Protein AF-A0A254NME2-F1 (afdb_monomer_lite)

pLDDT: mean 88.82, std 15.28, range [39.16, 98.75]

Foldseek 3Di:
DPQPLVVCVVDDPVNAPQLFWAFPQFTRVCLVVCLVVVVLQVVLNGQDDPLAGTLCNLVSLSVNLVVCAPPALVPDDPSNNVSLVRLLSSLVVVVVVVDDQDAADPRLCVCRDPQQTHDSPCDSPPVVLVPDPCRRLPDSRSRSVSSVSSLSSSCSSHVPPNNPPPDDPPDDD

Secondary structure (DSSP, 8-state):
---HHHHTTT--GGGS-GGGSEETTEESTTHHHHHHTT-HHHHHHHHEETTEE-TTHHHHHHHHHHHTTT--GGGS-HHHHHHHHHHHHHHHHHHHTTPPPPP--SSGGGGGSGGGSPPTT--TT-HHHHTSTT-TT-SHHHHHHHHHHHHHHHHHH-HHHHS--TTSSSS--

Sequence (173 aa):
MPSLIQSLNHLKTEDIPWSRLTTPYGKGTEIPDLIRERRFGEIGQLVEHQGTLWQVTPWTLLFMLRESAGKRLDELPENERWVYKAVWEAIRDVEESGQEIPEYPADPLELLREELLWAEDSDEEDESEWLAEEMRGYDPASFAAYYVYSRMLLEEAFSDDYGTNAKRSERSE

Radius of gyration: 16.51 Å; chains: 1; bounding box: 37×55×36 Å

Structure (mmCIF, N/CA/C/O backbone):
data_AF-A0A254NME2-F1
#
_entry.id   AF-A0A254NME2-F1
#
loop_
_atom_site.group_PDB
_atom_site.id
_atom_site.type_symbol
_atom_site.label_atom_id
_atom_site.label_alt_id
_atom_site.label_comp_id
_atom_site.label_asym_id
_atom_site.label_entity_id
_atom_site.label_seq_id
_atom_site.pdbx_PDB_ins_code
_atom_site.Cartn_x
_atom_site.Cartn_y
_atom_site.Cartn_z
_atom_site.occupancy
_atom_site.B_iso_or_equiv
_atom_site.auth_seq_id
_atom_site.auth_comp_id
_atom_site.auth_asym_id
_atom_site.auth_atom_id
_atom_site.pdbx_PDB_model_num
ATOM 1 N N . MET A 1 1 ? -12.488 14.766 -5.672 1.00 52.34 1 MET A N 1
ATOM 2 C CA . MET A 1 1 ? -12.079 13.569 -6.436 1.00 52.34 1 MET A CA 1
ATOM 3 C C . MET A 1 1 ? -13.044 12.450 -6.077 1.00 52.34 1 MET A C 1
ATOM 5 O O . MET A 1 1 ? -13.493 12.453 -4.934 1.00 52.34 1 MET A O 1
ATOM 9 N N . PRO A 1 2 ? -13.453 11.582 -7.016 1.00 71.81 2 PRO A N 1
ATOM 10 C CA . PRO A 1 2 ? -14.193 10.371 -6.665 1.00 71.81 2 PRO A CA 1
ATOM 11 C C . PRO A 1 2 ? -13.353 9.500 -5.717 1.00 71.81 2 PRO A C 1
ATOM 13 O O . PRO A 1 2 ? -12.127 9.529 -5.792 1.00 71.81 2 PRO A O 1
ATOM 16 N N . SER A 1 3 ? -14.022 8.780 -4.816 1.00 87.31 3 SER A N 1
ATOM 17 C CA . SER A 1 3 ? -13.386 7.870 -3.857 1.00 87.31 3 SER A CA 1
ATOM 18 C C . SER A 1 3 ? -12.664 6.740 -4.600 1.00 87.31 3 SER A C 1
ATOM 20 O O . SER A 1 3 ? -13.257 6.077 -5.458 1.00 87.31 3 SER A O 1
ATOM 22 N N . LEU A 1 4 ? -11.385 6.544 -4.282 1.00 93.44 4 LEU A N 1
ATOM 23 C CA . LEU A 1 4 ? -10.521 5.514 -4.851 1.00 93.44 4 LEU A CA 1
ATOM 24 C C . LEU A 1 4 ? -10.926 4.125 -4.353 1.00 93.44 4 LEU A C 1
ATOM 26 O O . LEU A 1 4 ? -10.988 3.176 -5.133 1.00 93.44 4 LEU A O 1
ATOM 30 N N . ILE A 1 5 ? -11.277 3.999 -3.069 1.00 92.69 5 ILE A N 1
ATOM 31 C CA . ILE A 1 5 ? -11.753 2.724 -2.516 1.00 92.69 5 ILE A CA 1
ATOM 32 C C . ILE A 1 5 ? -13.041 2.305 -3.240 1.00 92.69 5 ILE A C 1
ATOM 34 O O . ILE A 1 5 ? -13.182 1.141 -3.624 1.00 92.69 5 ILE A O 1
ATOM 38 N N . GLN A 1 6 ? -13.954 3.253 -3.497 1.00 91.25 6 GLN A N 1
ATOM 39 C CA . GLN A 1 6 ? -15.197 2.996 -4.227 1.00 91.25 6 GLN A CA 1
ATOM 40 C C . GLN A 1 6 ? -14.976 2.684 -5.707 1.00 91.25 6 GLN A C 1
ATOM 42 O O . GLN A 1 6 ? -15.641 1.780 -6.214 1.00 91.25 6 GLN A O 1
ATOM 47 N N . SER A 1 7 ? -14.082 3.387 -6.411 1.00 94.44 7 SER A N 1
ATOM 48 C CA . SER A 1 7 ? -13.833 3.110 -7.836 1.00 94.44 7 SER A CA 1
ATOM 49 C C . SER A 1 7 ? -13.295 1.693 -8.050 1.00 94.44 7 SER A C 1
ATOM 51 O O . SER A 1 7 ? -13.662 1.021 -9.016 1.00 94.44 7 SER A O 1
ATOM 53 N N . LEU A 1 8 ? -12.510 1.195 -7.096 1.00 96.00 8 LEU A N 1
ATOM 54 C CA . LEU A 1 8 ? -11.909 -0.129 -7.159 1.00 96.00 8 LEU A CA 1
ATOM 55 C C . LEU A 1 8 ? -12.791 -1.238 -6.578 1.00 96.00 8 LEU A C 1
ATOM 57 O O . LEU A 1 8 ? -12.394 -2.396 -6.667 1.00 96.00 8 LEU A O 1
ATOM 61 N N . ASN A 1 9 ? -13.957 -0.952 -5.977 1.00 94.00 9 ASN A N 1
ATOM 62 C CA . ASN A 1 9 ? -14.762 -1.934 -5.209 1.00 94.00 9 ASN A CA 1
ATOM 63 C C . ASN A 1 9 ? -15.168 -3.202 -5.975 1.00 94.00 9 ASN A C 1
ATOM 65 O O . ASN A 1 9 ? -15.569 -4.186 -5.359 1.00 94.00 9 ASN A O 1
ATOM 69 N N . HIS A 1 10 ? -15.097 -3.174 -7.303 1.00 95.31 10 HIS A N 1
ATOM 70 C CA . HIS A 1 10 ? -15.347 -4.331 -8.151 1.00 95.31 10 HIS A CA 1
ATOM 71 C C . HIS A 1 10 ? -14.225 -5.383 -8.087 1.00 95.31 10 HIS A C 1
ATOM 73 O O . HIS A 1 10 ? -14.504 -6.549 -8.352 1.00 95.31 10 HIS A O 1
ATOM 79 N N . LEU A 1 11 ? -12.998 -4.985 -7.726 1.00 97.31 11 LEU A N 1
ATOM 80 C CA . LEU A 1 11 ? -11.860 -5.886 -7.553 1.00 97.31 11 LEU A CA 1
ATOM 81 C C . LEU A 1 11 ? -12.037 -6.766 -6.324 1.00 97.31 11 LEU A C 1
ATOM 83 O O . LEU A 1 11 ? -12.410 -6.290 -5.247 1.00 97.31 11 LEU A O 1
ATOM 87 N N . LYS A 1 12 ? -11.651 -8.020 -6.457 1.00 97.38 12 LYS A N 1
ATOM 88 C CA . LYS A 1 12 ? -11.497 -8.979 -5.375 1.00 97.38 12 LYS A CA 1
ATOM 89 C C . LYS A 1 12 ? -10.025 -9.286 -5.157 1.00 97.38 12 LYS A C 1
ATOM 91 O O . LYS A 1 12 ? -9.182 -8.977 -5.994 1.00 97.38 12 LYS A O 1
ATOM 96 N N . THR A 1 13 ? -9.714 -9.898 -4.022 1.00 97.00 13 THR A N 1
ATOM 97 C CA . THR A 1 13 ? -8.330 -10.232 -3.680 1.00 97.00 13 THR A CA 1
ATOM 98 C C . THR A 1 13 ? -7.721 -11.168 -4.722 1.00 97.00 13 THR A C 1
ATOM 100 O O . THR A 1 13 ? -6.569 -10.985 -5.083 1.00 97.00 13 THR A O 1
ATOM 103 N N . GLU A 1 14 ? -8.491 -12.103 -5.278 1.00 95.56 14 GLU A N 1
ATOM 104 C CA . GLU A 1 14 ? -8.052 -13.000 -6.354 1.00 95.56 14 GLU A CA 1
ATOM 105 C C . GLU A 1 14 ? -7.791 -12.319 -7.710 1.00 95.56 14 GLU A C 1
ATOM 107 O O . GLU A 1 14 ? -7.153 -12.926 -8.564 1.00 95.56 14 GLU A O 1
ATOM 112 N N . ASP A 1 15 ? -8.255 -11.081 -7.915 1.00 97.62 15 ASP A N 1
ATOM 113 C CA . ASP A 1 15 ? -8.030 -10.346 -9.168 1.00 97.62 15 ASP A CA 1
ATOM 114 C C . ASP A 1 15 ? -6.632 -9.702 -9.220 1.00 97.62 15 ASP A C 1
ATOM 116 O O . ASP A 1 15 ? -6.207 -9.224 -10.271 1.00 97.62 15 ASP A O 1
ATOM 120 N N . ILE A 1 16 ? -5.911 -9.672 -8.093 1.00 98.25 16 ILE A N 1
ATOM 121 C CA . ILE A 1 16 ? -4.547 -9.146 -8.027 1.00 98.25 16 ILE A CA 1
ATOM 122 C C . ILE A 1 16 ? -3.546 -10.284 -8.277 1.00 98.25 16 ILE A C 1
ATOM 124 O O . ILE A 1 16 ? -3.624 -11.324 -7.616 1.00 98.25 16 ILE A O 1
ATOM 128 N N . PRO A 1 17 ? -2.560 -10.097 -9.172 1.00 97.31 17 PRO A N 1
ATOM 129 C CA . PRO A 1 17 ? -1.548 -11.103 -9.481 1.00 97.31 17 PRO A CA 1
ATOM 130 C C . PRO A 1 17 ? -0.457 -11.159 -8.396 1.00 97.31 17 PRO A C 1
ATOM 132 O O . PRO A 1 17 ? 0.706 -10.867 -8.656 1.00 97.31 17 PRO A O 1
ATOM 135 N N . TRP A 1 18 ? -0.815 -11.517 -7.159 1.00 97.38 18 TRP A N 1
ATOM 136 C CA . TRP A 1 18 ? 0.069 -11.464 -5.983 1.00 97.38 18 TRP A CA 1
ATOM 137 C C . TRP A 1 18 ? 1.416 -12.168 -6.159 1.00 97.38 18 TRP A C 1
ATOM 139 O O . TRP A 1 18 ? 2.437 -11.641 -5.724 1.00 97.38 18 TRP A O 1
ATOM 149 N N . SER A 1 19 ? 1.437 -13.321 -6.831 1.00 94.69 19 SER A N 1
ATOM 150 C CA . SER A 1 19 ? 2.665 -14.076 -7.121 1.00 94.69 19 SER A CA 1
ATOM 151 C C . SER A 1 19 ? 3.622 -13.361 -8.075 1.00 94.69 19 SER A C 1
ATOM 153 O O . SER A 1 19 ? 4.771 -13.763 -8.214 1.00 94.69 19 SER A O 1
ATOM 155 N N . ARG A 1 20 ? 3.167 -12.289 -8.724 1.00 94.44 20 ARG A N 1
ATOM 156 C CA . ARG A 1 20 ? 3.926 -11.502 -9.701 1.00 94.44 20 ARG A CA 1
ATOM 157 C C . ARG A 1 20 ? 4.266 -10.099 -9.197 1.00 94.44 20 ARG A C 1
ATOM 159 O O . ARG A 1 20 ? 4.919 -9.347 -9.918 1.00 94.44 20 ARG A O 1
ATOM 166 N N . LEU A 1 21 ? 3.835 -9.759 -7.980 1.00 95.81 21 LEU A N 1
ATOM 167 C CA . LEU A 1 21 ? 4.140 -8.502 -7.301 1.00 95.81 21 LEU A CA 1
ATOM 168 C C . LEU A 1 21 ? 5.211 -8.731 -6.240 1.00 95.81 21 LEU A C 1
ATOM 170 O O . LEU A 1 21 ? 5.147 -9.698 -5.480 1.00 95.81 21 LEU A O 1
ATOM 174 N N . THR A 1 22 ? 6.190 -7.837 -6.177 1.00 95.00 22 THR A N 1
ATOM 175 C CA . THR A 1 22 ? 7.323 -7.961 -5.256 1.00 95.00 22 THR A CA 1
ATOM 176 C C . THR A 1 22 ? 7.014 -7.502 -3.835 1.00 95.00 22 THR A C 1
ATOM 178 O O . THR A 1 22 ? 6.249 -6.565 -3.597 1.00 95.00 22 THR A O 1
ATOM 181 N N . THR A 1 23 ? 7.696 -8.150 -2.896 1.00 95.38 23 THR A N 1
ATOM 182 C CA . THR A 1 23 ? 7.841 -7.783 -1.482 1.00 95.38 23 THR A CA 1
ATOM 183 C C . THR A 1 23 ? 9.343 -7.675 -1.162 1.00 95.38 23 THR A C 1
ATOM 185 O O . THR A 1 23 ? 10.163 -8.101 -1.983 1.00 95.38 23 THR A O 1
ATOM 188 N N . PRO A 1 24 ? 9.743 -7.180 0.025 1.00 92.31 24 PRO A N 1
ATOM 189 C CA . PRO A 1 24 ? 11.142 -7.196 0.462 1.00 92.31 24 PRO A CA 1
ATOM 190 C C . PRO A 1 24 ? 11.802 -8.577 0.459 1.00 92.31 24 PRO A C 1
ATOM 192 O O . PRO A 1 24 ? 13.029 -8.663 0.463 1.00 92.31 24 PRO A O 1
ATOM 195 N N . TYR A 1 25 ? 11.003 -9.646 0.504 1.00 91.06 25 TYR A N 1
ATOM 196 C CA . TYR A 1 25 ? 11.471 -11.015 0.707 1.00 91.06 25 TYR A CA 1
ATOM 197 C C . TYR A 1 25 ? 11.033 -11.975 -0.403 1.00 91.06 25 TYR A C 1
ATOM 199 O O . TYR A 1 25 ? 11.041 -13.179 -0.183 1.00 91.06 25 TYR A O 1
ATOM 207 N N . GLY A 1 26 ? 10.641 -11.464 -1.576 1.00 91.31 26 GLY A N 1
ATOM 208 C CA . GLY A 1 26 ? 10.210 -12.294 -2.702 1.00 91.31 26 GLY A CA 1
ATOM 209 C C . GLY A 1 26 ? 8.933 -11.767 -3.344 1.00 91.31 26 GLY A C 1
ATOM 210 O O . GLY A 1 26 ? 8.884 -10.617 -3.797 1.00 91.31 26 GLY A O 1
ATOM 211 N N . LYS A 1 27 ? 7.896 -12.608 -3.409 1.00 93.12 27 LYS A N 1
ATOM 212 C CA . LYS A 1 27 ? 6.598 -12.276 -4.024 1.00 93.12 27 LYS A CA 1
ATOM 213 C C . LYS A 1 27 ? 5.461 -12.194 -3.005 1.00 93.12 27 LYS A C 1
ATOM 215 O O . LYS A 1 27 ? 5.546 -12.709 -1.896 1.00 93.12 27 LYS A O 1
ATOM 220 N N . GLY A 1 28 ? 4.366 -11.542 -3.383 1.00 95.56 28 GLY A N 1
ATOM 221 C CA . GLY A 1 28 ? 3.203 -11.308 -2.523 1.00 95.56 28 GLY A CA 1
ATOM 222 C C . GLY A 1 28 ? 2.259 -12.499 -2.344 1.00 95.56 28 GLY A C 1
ATOM 223 O O . GLY A 1 28 ? 1.164 -12.302 -1.826 1.00 95.56 28 GLY A O 1
ATOM 224 N N . THR A 1 29 ? 2.629 -13.707 -2.781 1.00 95.56 29 THR A N 1
ATOM 225 C CA . THR A 1 29 ? 1.742 -14.885 -2.895 1.00 95.56 29 THR A CA 1
ATOM 226 C C . THR A 1 29 ? 0.940 -15.187 -1.626 1.00 95.56 29 THR A C 1
ATOM 228 O O . THR A 1 29 ? -0.219 -15.586 -1.715 1.00 95.56 29 THR A O 1
ATOM 231 N N . GLU A 1 30 ? 1.527 -14.980 -0.446 1.00 96.81 30 GLU A N 1
ATOM 232 C CA . GLU A 1 30 ? 0.895 -15.271 0.848 1.00 96.81 30 GLU A CA 1
ATOM 233 C C . GLU A 1 30 ? -0.046 -14.170 1.364 1.00 96.81 30 GLU A C 1
ATOM 235 O O . GLU A 1 30 ? -0.865 -14.417 2.251 1.00 96.81 30 GLU A O 1
ATOM 240 N N . ILE A 1 31 ? 0.020 -12.956 0.808 1.00 98.25 31 ILE A N 1
ATOM 241 C CA . ILE A 1 31 ? -0.711 -11.783 1.314 1.00 98.25 31 ILE A CA 1
ATOM 242 C C . ILE A 1 31 ? -2.227 -12.021 1.436 1.00 98.25 31 ILE A C 1
ATOM 244 O O . ILE A 1 31 ? -2.782 -11.661 2.479 1.00 98.25 31 ILE A O 1
ATOM 248 N N . PRO A 1 32 ? -2.926 -12.641 0.462 1.00 98.25 32 PRO A N 1
ATOM 249 C CA . PRO A 1 32 ? -4.356 -12.931 0.593 1.00 98.25 32 PRO A CA 1
ATOM 250 C C . PRO A 1 32 ? -4.709 -13.746 1.839 1.00 98.25 32 PRO A C 1
ATOM 252 O O . PRO A 1 32 ? -5.728 -13.491 2.488 1.00 98.25 32 PRO A O 1
ATOM 255 N N . ASP A 1 33 ? -3.869 -14.724 2.173 1.00 98.25 33 ASP A N 1
ATOM 256 C CA . ASP A 1 33 ? -4.065 -15.588 3.331 1.00 98.25 33 ASP A CA 1
ATOM 257 C C . ASP A 1 33 ? -3.734 -14.835 4.619 1.00 98.25 33 ASP A C 1
ATOM 259 O O . ASP A 1 33 ? -4.525 -14.873 5.563 1.00 98.25 33 ASP A O 1
ATOM 263 N N . LEU A 1 34 ? -2.653 -14.048 4.630 1.00 98.38 34 LEU A N 1
ATOM 264 C CA . LEU A 1 34 ? -2.292 -13.206 5.771 1.00 98.38 34 LEU A CA 1
ATOM 265 C C . LEU A 1 34 ? -3.381 -12.180 6.114 1.00 98.38 34 LEU A C 1
ATOM 267 O O . LEU A 1 34 ? -3.656 -11.970 7.299 1.00 98.38 34 LEU A O 1
ATOM 271 N N . ILE A 1 35 ? -4.020 -11.560 5.111 1.00 97.94 35 ILE A N 1
ATOM 272 C CA . ILE A 1 35 ? -5.153 -10.639 5.318 1.00 97.94 35 ILE A CA 1
ATOM 273 C C . ILE A 1 35 ? -6.308 -11.394 5.979 1.00 97.94 35 ILE A C 1
ATOM 275 O O . ILE A 1 35 ? -6.774 -10.993 7.046 1.00 97.94 35 ILE A O 1
ATOM 279 N N . ARG A 1 36 ? -6.709 -12.540 5.411 1.00 97.12 36 ARG A N 1
ATOM 280 C CA . ARG A 1 36 ? -7.813 -13.363 5.935 1.00 97.12 36 ARG A CA 1
ATOM 281 C C . ARG A 1 36 ? -7.565 -13.831 7.369 1.00 97.12 36 ARG A C 1
ATOM 283 O O . ARG A 1 36 ? -8.488 -13.881 8.181 1.00 97.12 36 ARG A O 1
ATOM 290 N N . GLU A 1 37 ? -6.322 -14.178 7.681 1.00 97.75 37 GLU A N 1
ATOM 291 C CA . GLU A 1 37 ? -5.880 -14.610 9.009 1.00 97.75 37 GLU A CA 1
ATOM 292 C C . GLU A 1 37 ? -5.575 -13.438 9.953 1.00 97.75 37 GLU A C 1
ATOM 294 O O . GLU A 1 37 ? -5.306 -13.652 11.137 1.00 97.75 37 GLU A O 1
ATOM 299 N N . ARG A 1 38 ? -5.646 -12.194 9.460 1.00 97.00 38 ARG A N 1
ATOM 300 C CA . ARG A 1 38 ? -5.349 -10.956 10.196 1.00 97.00 38 ARG A CA 1
ATOM 301 C C . ARG A 1 38 ? -3.943 -10.960 10.810 1.00 97.00 38 ARG A C 1
ATOM 303 O O . ARG A 1 38 ? -3.720 -10.454 11.915 1.00 97.00 38 ARG A O 1
ATOM 310 N N . ARG A 1 39 ? -2.969 -11.519 10.084 1.00 98.12 39 ARG A N 1
ATOM 311 C CA . ARG A 1 39 ? -1.548 -11.612 10.469 1.00 98.12 39 ARG A CA 1
ATOM 312 C C . ARG A 1 39 ? -0.800 -10.314 10.151 1.00 98.12 39 ARG A C 1
ATOM 314 O O . ARG A 1 39 ? 0.177 -10.287 9.412 1.00 98.12 39 ARG A O 1
ATOM 321 N N . PHE A 1 40 ? -1.258 -9.212 10.747 1.00 97.75 40 PHE A N 1
ATOM 322 C CA . PHE A 1 40 ? -0.788 -7.856 10.430 1.00 97.75 40 PHE A CA 1
ATOM 323 C C . PHE A 1 40 ? 0.710 -7.620 10.662 1.00 97.75 40 PHE A C 1
ATOM 325 O O . PHE A 1 40 ? 1.312 -6.823 9.954 1.00 97.75 40 PHE A O 1
ATOM 332 N N . GLY A 1 41 ? 1.323 -8.322 11.621 1.00 95.38 41 GLY A N 1
ATOM 333 C CA . GLY A 1 41 ? 2.766 -8.211 11.854 1.00 95.38 41 GLY A CA 1
ATOM 334 C C . GLY A 1 41 ? 3.591 -8.659 10.647 1.00 95.38 41 GLY A C 1
ATOM 335 O O . GLY A 1 41 ? 4.568 -8.007 10.305 1.00 95.38 41 GLY A O 1
ATOM 336 N N . GLU A 1 42 ? 3.164 -9.726 9.972 1.00 97.44 42 GLU A N 1
ATOM 337 C CA . GLU A 1 42 ? 3.824 -10.229 8.763 1.00 97.44 42 GLU A CA 1
ATOM 338 C C . GLU A 1 42 ? 3.494 -9.362 7.561 1.00 97.44 42 GLU A C 1
ATOM 340 O O . GLU A 1 42 ? 4.396 -8.969 6.833 1.00 97.44 42 GLU A O 1
ATOM 345 N N . ILE A 1 43 ? 2.227 -8.960 7.420 1.00 98.31 43 ILE A N 1
ATOM 346 C CA . ILE A 1 43 ? 1.815 -8.029 6.366 1.00 98.31 43 ILE A CA 1
ATOM 347 C C . ILE A 1 43 ? 2.673 -6.763 6.388 1.00 98.31 43 ILE A C 1
ATOM 349 O O . ILE A 1 43 ? 3.161 -6.344 5.343 1.00 98.31 43 ILE A O 1
ATOM 353 N N . GLY A 1 44 ? 2.883 -6.168 7.565 1.00 97.38 44 GLY A N 1
ATOM 354 C CA . GLY A 1 44 ? 3.674 -4.949 7.688 1.00 97.38 44 GLY A CA 1
ATOM 355 C C . GLY A 1 44 ? 5.100 -5.110 7.163 1.00 97.38 44 GLY A C 1
ATOM 356 O O . GLY A 1 44 ? 5.572 -4.220 6.473 1.00 97.38 44 GLY A O 1
ATOM 357 N N . GLN A 1 45 ? 5.731 -6.268 7.391 1.00 95.81 45 GLN A N 1
ATOM 358 C CA . GLN A 1 45 ? 7.066 -6.576 6.864 1.00 95.81 45 GLN A CA 1
ATOM 359 C C . GLN A 1 45 ? 7.092 -6.806 5.345 1.00 95.81 45 GLN A C 1
ATOM 361 O O . GLN A 1 45 ? 8.164 -6.759 4.757 1.00 95.81 45 GLN A O 1
ATOM 366 N N . LEU A 1 46 ? 5.950 -7.089 4.708 1.00 97.75 46 LEU A N 1
ATOM 367 C CA . LEU A 1 46 ? 5.861 -7.327 3.262 1.00 97.75 46 LEU A CA 1
ATOM 368 C C . LEU A 1 46 ? 5.504 -6.071 2.463 1.00 97.75 46 LEU A C 1
ATOM 370 O O . LEU A 1 46 ? 5.820 -5.990 1.278 1.00 97.75 46 LEU A O 1
ATOM 374 N N . VAL A 1 47 ? 4.814 -5.111 3.084 1.00 97.94 47 VAL A N 1
ATOM 375 C CA . VAL A 1 47 ? 4.357 -3.877 2.421 1.00 97.94 47 VAL A CA 1
ATOM 376 C C . VAL A 1 47 ? 5.278 -2.686 2.672 1.00 97.94 47 VAL A C 1
ATOM 378 O O . VAL A 1 47 ? 5.247 -1.718 1.915 1.00 97.94 47 VAL A O 1
ATOM 381 N N . GLU A 1 48 ? 6.081 -2.725 3.727 1.00 96.81 48 GLU A N 1
ATOM 382 C CA . GLU A 1 48 ? 7.059 -1.696 4.051 1.00 96.81 48 GLU A CA 1
ATOM 383 C C . GLU A 1 48 ? 8.303 -2.364 4.636 1.00 96.81 48 GLU A C 1
ATOM 385 O O . GLU A 1 48 ? 8.211 -3.260 5.475 1.00 96.81 48 GLU A O 1
ATOM 390 N N . HIS A 1 49 ? 9.478 -1.937 4.179 1.00 95.38 49 HIS A N 1
ATOM 391 C CA . HIS A 1 49 ? 10.730 -2.316 4.819 1.00 95.38 49 HIS A CA 1
ATOM 392 C C . HIS A 1 49 ? 11.772 -1.205 4.681 1.00 95.38 49 HIS A C 1
ATOM 394 O O . HIS A 1 49 ? 12.117 -0.799 3.569 1.00 95.38 49 HIS A O 1
ATOM 400 N N . GLN A 1 50 ? 12.305 -0.755 5.820 1.00 94.19 50 GLN A N 1
ATOM 401 C CA . GLN A 1 50 ? 13.334 0.290 5.916 1.00 94.19 50 GLN A CA 1
ATOM 402 C C . GLN A 1 50 ? 12.954 1.595 5.189 1.00 94.19 50 GLN A C 1
ATOM 404 O O . GLN A 1 50 ? 13.781 2.200 4.510 1.00 94.19 50 GLN A O 1
ATOM 409 N N . GLY A 1 51 ? 11.698 2.027 5.322 1.00 93.69 51 GLY A N 1
ATOM 410 C CA . GLY A 1 51 ? 11.164 3.251 4.718 1.00 93.69 51 GLY A CA 1
ATOM 411 C C . GLY A 1 51 ? 10.800 3.111 3.237 1.00 93.69 51 GLY A C 1
ATOM 412 O O . GLY A 1 51 ? 10.475 4.100 2.582 1.00 93.69 51 GLY A O 1
ATOM 413 N N . THR A 1 52 ? 10.852 1.896 2.683 1.00 95.50 52 THR A N 1
ATOM 414 C CA . THR A 1 52 ? 10.544 1.635 1.271 1.00 95.50 52 THR A CA 1
ATOM 415 C C . THR A 1 52 ? 9.219 0.898 1.127 1.00 95.50 52 THR A C 1
ATOM 417 O O . THR A 1 52 ? 9.026 -0.148 1.751 1.00 95.50 52 THR A O 1
ATOM 420 N N . LEU A 1 53 ? 8.325 1.421 0.281 1.00 98.12 53 LEU A N 1
ATOM 421 C CA . LEU A 1 53 ? 7.101 0.730 -0.133 1.00 98.12 53 LEU A CA 1
ATOM 422 C C . LEU A 1 53 ? 7.367 -0.164 -1.346 1.00 98.12 53 LEU A C 1
ATOM 424 O O . LEU A 1 53 ? 8.214 0.136 -2.188 1.00 98.12 53 LEU A O 1
ATOM 428 N N . TRP A 1 54 ? 6.617 -1.258 -1.436 1.00 97.50 54 TRP A N 1
ATOM 429 C CA . TRP A 1 54 ? 6.800 -2.306 -2.439 1.00 97.50 54 TRP A CA 1
ATOM 430 C C . TRP A 1 54 ? 5.584 -2.406 -3.362 1.00 97.50 54 TRP A C 1
ATOM 432 O O . TRP A 1 54 ? 4.533 -1.823 -3.096 1.00 97.50 54 TRP A O 1
ATOM 442 N N . GLN A 1 55 ? 5.709 -3.158 -4.459 1.00 97.62 55 GLN A N 1
ATOM 443 C CA . GLN A 1 55 ? 4.641 -3.273 -5.463 1.00 97.62 55 GLN A CA 1
ATOM 444 C C . GLN A 1 55 ? 3.303 -3.725 -4.860 1.00 97.62 55 GLN A C 1
ATOM 446 O O . GLN A 1 55 ? 2.233 -3.295 -5.292 1.00 97.62 55 GLN A O 1
ATOM 451 N N . VAL A 1 56 ? 3.353 -4.579 -3.836 1.00 98.50 56 VAL A N 1
ATOM 452 C CA . VAL A 1 56 ? 2.168 -5.095 -3.140 1.00 98.50 56 VAL A CA 1
ATOM 453 C C . VAL A 1 56 ? 1.429 -4.049 -2.296 1.00 98.50 56 VAL A C 1
ATOM 455 O O . VAL A 1 56 ? 0.237 -4.211 -2.045 1.00 98.50 56 VAL A O 1
ATOM 458 N N . THR A 1 57 ? 2.095 -2.984 -1.844 1.00 98.75 57 THR A N 1
ATOM 459 C CA . THR A 1 57 ? 1.605 -2.082 -0.787 1.00 98.75 57 THR A CA 1
ATOM 460 C C . THR A 1 57 ? 0.227 -1.473 -1.060 1.00 98.75 57 THR A C 1
ATOM 462 O O . THR A 1 57 ? -0.657 -1.660 -0.216 1.00 98.75 57 THR A O 1
ATOM 465 N N . PRO A 1 58 ? -0.022 -0.778 -2.192 1.00 98.56 58 PRO A N 1
ATOM 466 C CA . PRO A 1 58 ? -1.324 -0.148 -2.422 1.00 98.56 58 PRO A CA 1
ATOM 467 C C . PRO A 1 58 ? -2.463 -1.176 -2.486 1.00 98.56 58 PRO A C 1
ATOM 469 O O . PRO A 1 58 ? -3.572 -0.908 -2.023 1.00 98.56 58 PRO A O 1
ATOM 472 N N . TRP A 1 59 ? -2.192 -2.379 -2.996 1.00 98.75 59 TRP A N 1
ATOM 473 C CA . TRP A 1 59 ? -3.182 -3.449 -3.112 1.00 98.75 59 TRP A CA 1
ATOM 474 C C . TRP A 1 59 ? -3.498 -4.077 -1.760 1.00 98.75 59 TRP A C 1
ATOM 476 O O . TRP A 1 59 ? -4.666 -4.266 -1.423 1.00 98.75 59 TRP A O 1
ATOM 486 N N . THR A 1 60 ? -2.477 -4.348 -0.950 1.00 98.75 60 THR A N 1
ATOM 487 C CA . THR A 1 60 ? -2.661 -4.857 0.411 1.00 98.75 60 THR A CA 1
ATOM 488 C C . THR A 1 60 ? -3.467 -3.876 1.255 1.00 98.75 60 THR A C 1
ATOM 490 O O . THR A 1 60 ? -4.444 -4.272 1.896 1.00 98.75 60 THR A O 1
ATOM 493 N N . LEU A 1 61 ? -3.129 -2.581 1.188 1.00 98.56 61 LEU A N 1
ATOM 494 C CA . LEU A 1 61 ? -3.890 -1.529 1.859 1.00 98.56 61 LEU A CA 1
ATOM 495 C C . LEU A 1 61 ? -5.340 -1.480 1.388 1.00 98.56 61 LEU A C 1
ATOM 497 O O . LEU A 1 61 ? -6.236 -1.420 2.225 1.00 98.56 61 LEU A O 1
ATOM 501 N N . LEU A 1 62 ? -5.596 -1.547 0.078 1.00 98.56 62 LEU A N 1
ATOM 502 C CA . LEU A 1 62 ? -6.955 -1.523 -0.464 1.00 98.56 62 LEU A CA 1
ATOM 503 C C . LEU A 1 62 ? -7.855 -2.577 0.196 1.00 98.56 62 LEU A C 1
ATOM 505 O O . LEU A 1 62 ? -8.974 -2.260 0.602 1.00 98.56 62 LEU A O 1
ATOM 509 N N . PHE A 1 63 ? -7.383 -3.819 0.318 1.00 98.50 63 PHE A N 1
ATOM 510 C CA . PHE A 1 63 ? -8.185 -4.892 0.912 1.00 98.50 63 PHE A CA 1
ATOM 511 C C . PHE A 1 63 ? -8.287 -4.784 2.432 1.00 98.50 63 PHE A C 1
ATOM 513 O O . PHE A 1 63 ? -9.389 -4.935 2.958 1.00 98.50 63 PHE A O 1
ATOM 520 N N . MET A 1 64 ? -7.203 -4.440 3.134 1.00 98.00 64 MET A N 1
ATOM 521 C CA . MET A 1 64 ? -7.256 -4.217 4.585 1.00 98.00 64 MET A CA 1
ATOM 522 C C . MET A 1 64 ? -8.242 -3.096 4.953 1.00 98.00 64 MET A C 1
ATOM 524 O O . MET A 1 64 ? -9.099 -3.262 5.822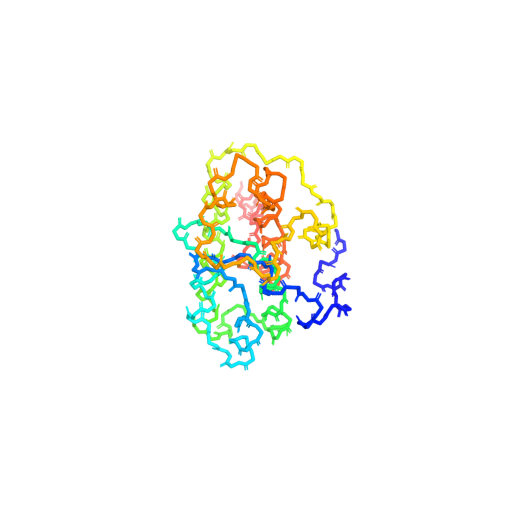 1.00 98.00 64 MET A O 1
ATOM 528 N N . LEU A 1 65 ? -8.193 -1.972 4.234 1.00 97.06 65 LEU A N 1
ATOM 529 C CA . LEU A 1 65 ? -9.069 -0.826 4.480 1.00 97.06 65 LEU A CA 1
ATOM 530 C C . LEU A 1 65 ? -10.535 -1.130 4.160 1.00 97.06 65 LEU A C 1
ATOM 532 O O . LEU A 1 65 ? -11.426 -0.589 4.812 1.00 97.06 65 LEU A O 1
ATOM 536 N N . ARG A 1 66 ? -10.814 -2.033 3.212 1.00 95.50 66 ARG A N 1
ATOM 537 C CA . ARG A 1 66 ? -12.180 -2.524 2.973 1.00 95.50 66 ARG A CA 1
ATOM 538 C C . ARG A 1 66 ? -12.718 -3.347 4.135 1.00 95.50 66 ARG A C 1
ATOM 540 O O . ARG A 1 66 ? -13.875 -3.162 4.504 1.00 95.50 66 ARG A O 1
ATOM 547 N N . GLU A 1 67 ? -11.912 -4.222 4.733 1.00 93.50 67 GLU A N 1
ATOM 548 C CA . GLU A 1 67 ? -12.321 -4.995 5.921 1.00 93.50 67 GLU A CA 1
ATOM 549 C C . GLU A 1 67 ? -12.534 -4.108 7.160 1.00 93.50 67 GLU A C 1
ATOM 551 O O . GLU A 1 67 ? -13.319 -4.426 8.066 1.00 93.50 67 GLU A O 1
ATOM 556 N N . SER A 1 68 ? -11.853 -2.966 7.185 1.00 93.56 68 SER A N 1
ATOM 557 C CA . SER A 1 68 ? -11.953 -1.955 8.234 1.00 93.56 68 SER A CA 1
ATOM 558 C C . SER A 1 68 ? -12.860 -0.776 7.879 1.00 93.56 68 SER A C 1
ATOM 560 O O . SER A 1 68 ? -12.961 0.173 8.656 1.00 93.56 68 SER A O 1
ATOM 562 N N . ALA A 1 69 ? -13.600 -0.863 6.769 1.00 92.44 69 ALA A N 1
ATOM 563 C CA . ALA A 1 69 ? -14.483 0.200 6.311 1.00 92.44 69 ALA A CA 1
ATOM 564 C C . ALA A 1 69 ? -15.506 0.600 7.388 1.00 92.44 69 ALA A C 1
ATOM 566 O O . ALA A 1 69 ? -16.202 -0.235 7.971 1.00 92.44 69 ALA A O 1
ATOM 567 N N . GLY A 1 70 ? -15.607 1.908 7.633 1.00 89.75 70 GLY A N 1
ATOM 568 C CA . GLY A 1 70 ? -16.522 2.490 8.616 1.00 89.75 70 GLY A CA 1
ATOM 569 C C . GLY A 1 70 ? -16.031 2.464 10.068 1.00 89.75 70 GLY A C 1
ATOM 570 O O . GLY A 1 70 ? -16.751 2.959 10.932 1.00 89.75 70 GLY A O 1
ATOM 571 N N . LYS A 1 71 ? -14.838 1.924 10.346 1.00 94.00 71 LYS A N 1
ATOM 572 C CA . LYS A 1 71 ? -14.181 2.011 11.659 1.00 94.00 71 LYS A CA 1
ATOM 573 C C . LYS A 1 71 ? -13.233 3.206 11.700 1.00 94.00 71 LYS A C 1
ATOM 575 O O . LYS A 1 71 ? -12.628 3.554 10.687 1.00 94.00 71 LYS A O 1
ATOM 580 N N . ARG A 1 72 ? -13.067 3.807 12.876 1.00 93.50 72 ARG A N 1
ATOM 581 C CA . ARG A 1 72 ? -12.028 4.818 13.120 1.00 93.50 72 ARG A CA 1
ATOM 582 C C . ARG A 1 72 ? -10.683 4.143 13.374 1.00 93.50 72 ARG A C 1
ATOM 584 O O . ARG A 1 72 ? -10.643 3.011 13.857 1.00 93.50 72 ARG A O 1
ATOM 591 N N . LEU A 1 73 ? -9.581 4.841 13.095 1.00 95.00 73 LEU A N 1
ATOM 592 C CA . LEU A 1 73 ? -8.238 4.282 13.260 1.00 95.00 73 LEU A CA 1
ATOM 593 C C . LEU A 1 73 ? -8.003 3.782 14.696 1.00 95.00 73 LEU A C 1
ATOM 595 O O . LEU A 1 73 ? -7.522 2.669 14.883 1.00 95.00 73 LEU A O 1
ATOM 599 N N . ASP A 1 74 ? -8.412 4.551 15.710 1.00 94.19 74 ASP A N 1
ATOM 600 C CA . ASP A 1 74 ? -8.281 4.217 17.138 1.00 94.19 74 ASP A CA 1
ATOM 601 C C . ASP A 1 74 ? -9.097 2.987 17.587 1.00 94.19 74 ASP A C 1
ATOM 603 O O . ASP A 1 74 ? -8.786 2.393 18.621 1.00 94.19 74 ASP A O 1
ATOM 607 N N . GLU A 1 75 ? -10.076 2.546 16.795 1.00 95.94 75 GLU A N 1
ATOM 608 C CA . GLU A 1 75 ? -10.894 1.352 17.051 1.00 95.94 75 GLU A CA 1
ATOM 609 C C . GLU A 1 75 ? -10.258 0.056 16.519 1.00 95.94 75 GLU A C 1
ATOM 611 O O . GLU A 1 75 ? -10.704 -1.044 16.858 1.00 95.94 75 GLU A O 1
ATOM 616 N N . LEU A 1 76 ? -9.222 0.161 15.683 1.00 96.75 76 LEU A N 1
ATOM 617 C CA . LEU A 1 76 ? -8.580 -0.992 15.054 1.00 96.75 76 LEU A CA 1
ATOM 618 C C . LEU A 1 76 ? -7.603 -1.703 15.999 1.00 96.75 76 LEU A C 1
ATOM 620 O O . LEU A 1 76 ? -7.083 -1.090 16.931 1.00 96.75 76 LEU A O 1
ATOM 624 N N . PRO A 1 77 ? -7.310 -2.997 15.781 1.00 96.38 77 PRO A N 1
ATOM 625 C CA . PRO A 1 77 ? -6.241 -3.688 16.496 1.00 96.38 77 PRO A CA 1
ATOM 626 C C . PRO A 1 77 ? -4.903 -2.947 16.382 1.00 96.38 77 PRO A C 1
ATOM 628 O O . PRO A 1 77 ? -4.576 -2.386 15.339 1.00 96.38 77 PRO A O 1
ATOM 631 N N . GLU A 1 78 ? -4.102 -2.966 17.448 1.00 96.38 78 GLU A N 1
ATOM 632 C CA . GLU A 1 78 ? -2.815 -2.258 17.484 1.00 96.38 78 GLU A CA 1
ATOM 633 C C . GLU A 1 78 ? -1.866 -2.688 16.362 1.00 96.38 78 GLU A C 1
ATOM 635 O O . GLU A 1 78 ? -1.245 -1.843 15.724 1.00 96.38 78 GLU A O 1
ATOM 640 N N . ASN A 1 79 ? -1.801 -3.989 16.090 1.00 96.31 79 ASN A N 1
ATOM 641 C CA . ASN A 1 79 ? -0.993 -4.550 15.015 1.00 96.31 79 ASN A CA 1
ATOM 642 C C . ASN A 1 79 ? -1.488 -4.137 13.621 1.00 96.31 79 ASN A C 1
ATOM 644 O O . ASN A 1 79 ? -0.666 -3.938 12.738 1.00 96.31 79 ASN A O 1
ATOM 648 N N . GLU A 1 80 ? -2.796 -3.954 13.424 1.00 98.00 80 GLU A N 1
ATOM 649 C CA . GLU A 1 80 ? -3.349 -3.419 12.172 1.00 98.00 80 GLU A CA 1
ATOM 650 C C . GLU A 1 80 ? -2.968 -1.943 11.991 1.00 98.00 80 GLU A C 1
ATOM 652 O O . GLU A 1 80 ? -2.439 -1.554 10.952 1.00 98.00 80 GLU A O 1
ATOM 657 N N . ARG A 1 81 ? -3.151 -1.126 13.040 1.00 97.38 81 ARG A N 1
ATOM 658 C CA . ARG A 1 81 ? -2.735 0.287 13.034 1.00 97.38 81 ARG A CA 1
ATOM 659 C C . ARG A 1 81 ? -1.245 0.454 12.767 1.00 97.38 81 ARG A C 1
ATOM 661 O O . ARG A 1 81 ? -0.852 1.431 12.137 1.00 97.38 81 ARG A O 1
ATOM 668 N N . TRP A 1 82 ? -0.423 -0.466 13.270 1.00 97.12 82 TRP A N 1
ATOM 669 C CA . TRP A 1 82 ? 1.020 -0.433 13.061 1.00 97.12 82 TRP A CA 1
ATOM 670 C C . TRP A 1 82 ? 1.381 -0.515 11.574 1.00 97.12 82 TRP A C 1
ATOM 672 O O . TRP A 1 82 ? 2.222 0.260 11.132 1.00 97.12 82 TRP A O 1
ATOM 682 N N . VAL A 1 83 ? 0.683 -1.348 10.790 1.00 98.44 83 VAL A N 1
ATOM 683 C CA . VAL A 1 83 ? 0.875 -1.430 9.330 1.00 98.44 83 VAL A CA 1
ATOM 684 C C . VAL A 1 83 ? 0.568 -0.089 8.663 1.00 98.44 83 VAL A C 1
ATOM 686 O O . VAL A 1 83 ? 1.400 0.437 7.928 1.00 98.44 83 VAL A O 1
ATOM 689 N N . TYR A 1 84 ? -0.596 0.505 8.950 1.00 98.19 84 TYR A N 1
ATOM 690 C CA . TYR A 1 84 ? -0.972 1.802 8.370 1.00 98.19 84 TYR A CA 1
ATOM 691 C C . TYR A 1 84 ? 0.009 2.910 8.748 1.00 98.19 84 TYR A C 1
ATOM 693 O O . TYR A 1 84 ? 0.372 3.733 7.911 1.00 98.19 84 TYR A O 1
ATOM 701 N N . LYS A 1 85 ? 0.470 2.908 10.001 1.00 96.94 85 LYS A N 1
ATOM 702 C CA . LYS A 1 85 ? 1.454 3.868 10.489 1.00 96.94 85 LYS A CA 1
ATOM 703 C C . LYS A 1 85 ? 2.807 3.709 9.789 1.00 96.94 85 LYS A C 1
ATOM 705 O O . LYS A 1 85 ? 3.352 4.723 9.376 1.00 96.94 85 LYS A O 1
ATOM 710 N N . ALA A 1 86 ? 3.314 2.487 9.632 1.00 97.56 86 ALA A N 1
ATOM 711 C CA . ALA A 1 86 ? 4.584 2.233 8.951 1.00 97.56 86 ALA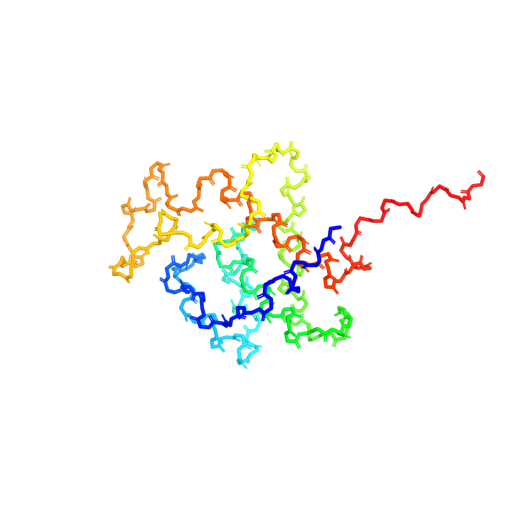 A CA 1
ATOM 712 C C . ALA A 1 86 ? 4.549 2.731 7.497 1.00 97.56 86 ALA A C 1
ATOM 714 O O . ALA A 1 86 ? 5.434 3.467 7.065 1.00 97.56 86 ALA A O 1
ATOM 715 N N . VAL A 1 87 ? 3.462 2.433 6.773 1.00 98.38 87 VAL A N 1
ATOM 716 C CA . VAL A 1 87 ? 3.279 2.932 5.402 1.00 98.38 87 VAL A CA 1
ATOM 717 C C . VAL A 1 87 ? 3.186 4.460 5.369 1.00 98.38 87 VAL A C 1
ATOM 719 O O . VAL A 1 87 ? 3.792 5.096 4.510 1.00 98.38 87 VAL A O 1
ATOM 722 N N . TRP A 1 88 ? 2.466 5.066 6.315 1.00 97.81 88 TRP A N 1
ATOM 723 C CA . TRP A 1 88 ? 2.361 6.521 6.408 1.00 97.81 88 TRP A CA 1
ATOM 724 C C . TRP A 1 88 ? 3.701 7.205 6.700 1.00 97.81 88 TRP A C 1
ATOM 726 O O . TRP A 1 88 ? 3.998 8.243 6.114 1.00 97.81 88 TRP A O 1
ATOM 736 N N . GLU A 1 89 ? 4.520 6.640 7.587 1.00 96.44 89 GLU A N 1
ATOM 737 C CA . GLU A 1 89 ? 5.856 7.161 7.892 1.00 96.44 89 GLU A CA 1
ATOM 738 C C . GLU A 1 89 ? 6.763 7.109 6.651 1.00 96.44 89 GLU A C 1
ATOM 740 O O . GLU A 1 89 ? 7.360 8.126 6.308 1.00 96.44 89 GLU A O 1
ATOM 745 N N . ALA A 1 90 ? 6.754 6.005 5.895 1.00 96.88 90 ALA A N 1
ATOM 746 C CA . ALA A 1 90 ? 7.485 5.907 4.627 1.00 96.88 90 ALA A CA 1
ATOM 747 C C . ALA A 1 90 ? 7.022 6.946 3.583 1.00 96.88 90 ALA A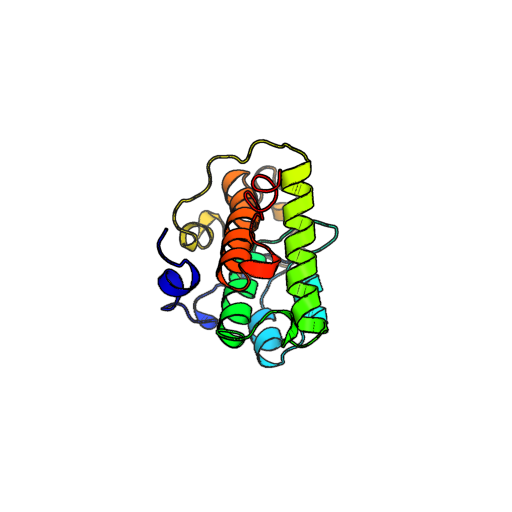 C 1
ATOM 749 O O . ALA A 1 90 ? 7.840 7.519 2.865 1.00 96.88 90 ALA A O 1
ATOM 750 N N . ILE A 1 91 ? 5.714 7.224 3.505 1.00 96.62 91 ILE A N 1
ATOM 751 C CA . ILE A 1 91 ? 5.167 8.286 2.643 1.00 96.62 91 ILE A CA 1
ATOM 752 C C . ILE A 1 91 ? 5.700 9.654 3.061 1.00 96.62 91 ILE A C 1
ATOM 754 O O . ILE A 1 91 ? 6.176 10.411 2.214 1.00 96.62 91 ILE A O 1
ATOM 758 N N . ARG A 1 92 ? 5.655 9.963 4.359 1.00 95.00 92 ARG A N 1
ATOM 759 C CA . ARG A 1 92 ? 6.143 11.241 4.881 1.00 95.00 92 ARG A CA 1
ATOM 760 C C . ARG A 1 92 ? 7.624 11.451 4.612 1.00 95.00 92 ARG A C 1
ATOM 762 O O . ARG A 1 92 ? 7.991 12.553 4.225 1.00 95.00 92 ARG A O 1
ATOM 769 N N . ASP A 1 93 ? 8.451 10.426 4.778 1.00 94.19 93 ASP A N 1
ATOM 770 C CA . ASP A 1 93 ? 9.891 10.531 4.534 1.00 94.19 93 ASP A CA 1
ATOM 771 C C . ASP A 1 93 ? 10.188 10.907 3.071 1.00 94.19 93 ASP A C 1
ATOM 773 O O . ASP A 1 93 ? 11.029 11.771 2.803 1.00 94.19 93 ASP A O 1
ATOM 777 N N . VAL A 1 94 ? 9.450 10.326 2.116 1.00 92.00 94 VAL A N 1
ATOM 778 C CA . VAL A 1 94 ? 9.562 10.688 0.693 1.00 92.00 94 VAL A CA 1
ATOM 779 C C . VAL A 1 94 ? 9.080 12.118 0.442 1.00 92.00 94 VAL A C 1
ATOM 781 O O . VAL A 1 94 ? 9.765 12.871 -0.250 1.00 92.00 94 VAL A O 1
ATOM 784 N N . GLU A 1 95 ? 7.957 12.539 1.023 1.00 90.50 95 GLU A N 1
ATOM 785 C CA . GLU A 1 95 ? 7.452 13.912 0.871 1.00 90.50 95 GLU A CA 1
ATOM 786 C C . GLU A 1 95 ? 8.400 14.959 1.484 1.00 90.50 95 GLU A C 1
ATOM 788 O O . GLU A 1 95 ? 8.672 15.997 0.876 1.00 90.50 95 GLU A O 1
ATOM 793 N N . GLU A 1 96 ? 8.944 14.682 2.670 1.00 92.12 96 GLU A N 1
ATOM 794 C CA . GLU A 1 96 ? 9.869 15.562 3.391 1.00 92.12 96 GLU A CA 1
ATOM 795 C C . GLU A 1 96 ? 11.245 15.648 2.713 1.00 92.12 96 GLU A C 1
ATOM 797 O O . GLU A 1 96 ? 11.935 16.661 2.854 1.00 92.12 96 GLU A O 1
ATOM 802 N N . SER A 1 97 ? 11.625 14.644 1.913 1.00 91.06 97 SER A N 1
ATOM 803 C CA . SER A 1 97 ? 12.840 14.687 1.089 1.00 91.06 97 SER A CA 1
ATOM 804 C C . SER A 1 97 ? 12.820 15.809 0.039 1.00 91.06 97 SER A C 1
ATOM 806 O O . SER A 1 97 ? 13.877 16.237 -0.432 1.00 91.06 97 SER A O 1
ATOM 808 N N . GLY A 1 98 ? 11.627 16.292 -0.334 1.00 87.25 98 GLY A N 1
ATOM 809 C CA . GLY A 1 98 ? 11.440 17.313 -1.363 1.00 87.25 98 GLY A CA 1
ATOM 810 C C . GLY A 1 98 ? 11.773 16.841 -2.781 1.00 87.25 98 GLY A C 1
ATOM 811 O O . GLY A 1 98 ? 11.925 17.679 -3.672 1.00 87.25 98 GLY A O 1
ATOM 812 N N . GLN A 1 99 ? 11.912 15.529 -3.002 1.00 85.75 99 GLN A N 1
ATOM 813 C CA . GLN A 1 99 ? 12.059 14.965 -4.340 1.00 85.75 99 GLN A CA 1
ATOM 814 C C . GLN A 1 99 ? 10.816 15.263 -5.184 1.00 85.75 99 GLN A C 1
ATOM 816 O O . GLN A 1 99 ? 9.680 15.162 -4.721 1.00 85.75 99 GLN A O 1
ATOM 821 N N . GLU A 1 100 ? 11.038 15.652 -6.438 1.00 89.69 100 GLU A N 1
ATOM 822 C CA . GLU A 1 100 ? 9.945 15.870 -7.378 1.00 89.69 100 GLU A CA 1
ATOM 823 C C . GLU A 1 100 ? 9.259 14.534 -7.672 1.00 89.69 100 GLU A C 1
ATOM 825 O O . GLU A 1 100 ? 9.910 13.561 -8.057 1.00 89.69 100 GLU A O 1
ATOM 830 N N . ILE A 1 101 ? 7.941 14.490 -7.474 1.00 90.19 101 ILE A N 1
ATOM 831 C CA . ILE A 1 101 ? 7.138 13.315 -7.802 1.00 90.19 101 ILE A CA 1
ATOM 832 C C . ILE A 1 101 ? 6.996 13.283 -9.332 1.00 90.19 101 ILE A C 1
ATOM 834 O O . ILE A 1 101 ? 6.425 14.225 -9.891 1.00 90.19 101 ILE A O 1
ATOM 838 N N . PRO A 1 102 ? 7.506 12.245 -10.021 1.00 93.69 102 PRO A N 1
ATOM 839 C CA . PRO A 1 102 ? 7.369 12.129 -11.468 1.00 93.69 102 PRO A CA 1
ATOM 840 C C . PRO A 1 102 ? 5.899 11.983 -11.869 1.00 93.69 102 PRO A C 1
ATOM 842 O O . PRO A 1 102 ? 5.037 11.664 -11.049 1.00 93.69 102 PRO A O 1
ATOM 845 N N . GLU A 1 103 ? 5.602 12.191 -13.151 1.00 94.75 103 GLU A N 1
ATOM 846 C CA . GLU A 1 103 ? 4.281 11.861 -13.686 1.00 94.75 103 GLU A CA 1
ATOM 847 C C . GLU A 1 103 ? 4.030 10.358 -13.515 1.00 94.75 103 GLU A C 1
ATOM 849 O O . GLU A 1 103 ? 4.833 9.539 -13.954 1.00 94.75 103 GLU A O 1
ATOM 854 N N . TYR A 1 104 ? 2.932 10.010 -12.847 1.00 94.69 104 TYR A N 1
ATOM 855 C CA . TYR A 1 104 ? 2.539 8.638 -12.542 1.00 94.69 104 TYR A CA 1
ATOM 856 C C . TYR A 1 104 ? 1.216 8.290 -13.244 1.00 94.69 104 TYR A C 1
ATOM 858 O O . TYR A 1 104 ? 0.455 9.199 -13.602 1.00 94.69 104 TYR A O 1
ATOM 866 N N . PRO A 1 105 ? 0.913 6.993 -13.454 1.00 94.44 105 PRO A N 1
ATOM 867 C CA . PRO A 1 105 ? -0.333 6.569 -14.085 1.00 94.44 105 PRO A CA 1
ATOM 868 C C . PRO A 1 105 ? -1.566 7.143 -13.383 1.00 94.44 105 PRO A C 1
ATOM 870 O O . PRO A 1 105 ? -1.612 7.198 -12.161 1.00 94.44 105 PRO A O 1
ATOM 873 N N . ALA A 1 106 ? -2.581 7.566 -14.141 1.00 94.12 106 ALA A N 1
ATOM 874 C CA . ALA A 1 106 ? -3.799 8.137 -13.557 1.00 94.12 106 ALA A CA 1
ATOM 875 C C . ALA A 1 106 ? -4.744 7.066 -12.980 1.00 94.12 106 ALA A C 1
ATOM 877 O O . ALA A 1 106 ? -5.460 7.329 -12.008 1.00 94.12 106 ALA A O 1
ATOM 878 N N . ASP A 1 107 ? -4.748 5.870 -13.572 1.00 95.62 107 ASP A N 1
ATOM 879 C CA . ASP A 1 107 ? -5.514 4.711 -13.116 1.00 95.62 107 ASP A CA 1
ATOM 880 C C . ASP A 1 107 ? -4.575 3.718 -12.400 1.00 95.62 107 ASP A C 1
ATOM 882 O O . ASP A 1 107 ? -3.614 3.246 -13.014 1.00 95.62 107 ASP A O 1
ATOM 886 N N . PRO A 1 108 ? -4.823 3.365 -11.123 1.00 96.50 108 PRO A N 1
ATOM 887 C CA . PRO A 1 108 ? -3.971 2.427 -10.390 1.00 96.50 108 PRO A CA 1
ATOM 888 C C . PRO A 1 108 ? -3.928 1.039 -11.032 1.00 96.50 108 PRO A C 1
ATOM 890 O O . PRO A 1 108 ? -2.951 0.319 -10.841 1.00 96.50 108 PRO A O 1
ATOM 893 N N . LEU A 1 109 ? -4.944 0.651 -11.813 1.00 97.50 109 LEU A N 1
ATOM 894 C CA . LEU A 1 109 ? -4.940 -0.619 -12.543 1.00 97.50 109 LEU A CA 1
ATOM 895 C C . LEU A 1 109 ? -3.818 -0.694 -13.585 1.00 97.50 109 LEU A C 1
ATOM 897 O O . LEU A 1 109 ? -3.426 -1.790 -13.979 1.00 97.50 109 LEU A O 1
ATOM 901 N N . GLU A 1 110 ? -3.263 0.444 -14.011 1.00 97.31 110 GLU A N 1
ATOM 902 C CA . GLU A 1 110 ? -2.101 0.456 -14.899 1.00 97.31 110 GLU A CA 1
ATOM 903 C C . GLU A 1 110 ? -0.859 -0.168 -14.254 1.00 97.31 110 GLU A C 1
ATOM 905 O O . GLU A 1 110 ? -0.025 -0.702 -14.978 1.00 97.31 110 GLU A O 1
ATOM 910 N N . LEU A 1 111 ? -0.772 -0.185 -12.918 1.00 97.19 111 LEU A N 1
ATOM 911 C CA . LEU A 1 111 ? 0.310 -0.845 -12.176 1.00 97.19 111 LEU A CA 1
ATOM 912 C C . LEU A 1 111 ? 0.231 -2.381 -12.238 1.00 97.19 111 LEU A C 1
ATOM 914 O O . LEU A 1 111 ? 1.153 -3.056 -11.795 1.00 97.19 111 LEU A O 1
ATOM 918 N N . LEU A 1 112 ? -0.859 -2.939 -12.778 1.00 97.31 112 LEU A N 1
ATOM 919 C CA . LEU A 1 112 ? -1.055 -4.380 -12.977 1.00 97.31 112 LEU A CA 1
ATOM 920 C C . LEU A 1 112 ? -0.898 -4.801 -14.446 1.00 97.31 112 LEU A C 1
ATOM 922 O O . LEU A 1 112 ? -1.292 -5.906 -14.821 1.00 97.31 112 LEU A O 1
ATOM 926 N N . ARG A 1 113 ? -0.368 -3.919 -15.300 1.00 96.38 113 ARG A N 1
ATOM 927 C CA . ARG A 1 113 ? -0.067 -4.246 -16.697 1.00 96.38 113 ARG A CA 1
ATOM 928 C C . ARG A 1 113 ? 1.076 -5.252 -16.787 1.00 96.38 113 ARG A C 1
ATOM 930 O O . ARG A 1 113 ? 2.022 -5.198 -16.008 1.00 96.38 113 ARG A O 1
ATOM 937 N N . GLU A 1 114 ? 0.995 -6.134 -17.778 1.00 94.00 114 GLU A N 1
ATOM 938 C CA . GLU A 1 114 ? 1.920 -7.256 -17.982 1.00 94.00 114 GLU A CA 1
ATOM 939 C C . GLU A 1 114 ? 3.398 -6.833 -17.989 1.00 94.00 114 GLU A C 1
ATOM 941 O O . GLU A 1 114 ? 4.250 -7.552 -17.476 1.00 94.00 114 GLU A O 1
ATOM 946 N N . GLU A 1 115 ? 3.704 -5.648 -18.515 1.00 92.12 115 GLU A N 1
ATOM 947 C CA . GLU A 1 115 ? 5.065 -5.115 -18.617 1.00 92.12 115 GLU A CA 1
ATOM 948 C C . GLU A 1 115 ? 5.690 -4.777 -17.253 1.00 92.12 115 GLU A C 1
ATOM 950 O O . GLU A 1 115 ? 6.913 -4.749 -17.123 1.00 92.12 115 GLU A O 1
ATOM 955 N N . LEU A 1 116 ? 4.861 -4.534 -16.235 1.00 93.44 116 LEU A N 1
ATOM 956 C CA . LEU A 1 116 ? 5.290 -4.207 -14.872 1.00 93.44 116 LEU A CA 1
ATOM 957 C C . LEU A 1 116 ? 5.314 -5.436 -13.956 1.00 93.44 116 LEU A C 1
ATOM 959 O O . LEU A 1 116 ? 5.912 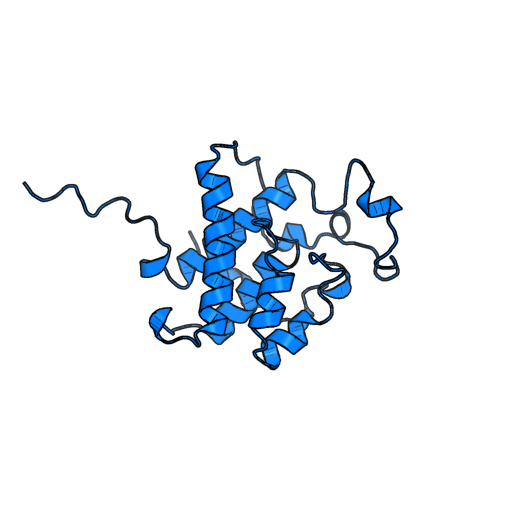-5.390 -12.881 1.00 93.44 116 LEU A O 1
ATOM 963 N N . LEU A 1 117 ? 4.681 -6.531 -14.383 1.00 93.75 117 LEU A N 1
ATOM 964 C CA . LEU A 1 117 ? 4.590 -7.767 -13.622 1.00 93.75 117 LEU A CA 1
ATOM 965 C C . LEU A 1 117 ? 5.826 -8.647 -13.834 1.00 93.75 117 LEU A C 1
ATOM 967 O O . LEU A 1 117 ? 6.348 -8.807 -14.945 1.00 93.75 117 LEU A O 1
ATOM 971 N N . TRP A 1 118 ? 6.249 -9.294 -12.754 1.00 91.31 118 TRP A N 1
ATOM 972 C CA . TRP A 1 118 ? 7.300 -10.307 -12.794 1.00 91.31 118 TRP A CA 1
ATOM 973 C C . TRP A 1 118 ? 6.780 -11.602 -13.422 1.00 91.31 118 TRP A C 1
ATOM 975 O O . TRP A 1 118 ? 5.569 -11.833 -13.468 1.00 91.31 118 TRP A O 1
ATOM 985 N N . ALA A 1 119 ? 7.666 -12.440 -13.958 1.00 86.19 119 ALA A N 1
ATOM 986 C CA . ALA A 1 119 ? 7.254 -13.737 -14.491 1.00 86.19 119 ALA A CA 1
ATOM 987 C C . ALA A 1 119 ? 6.742 -14.652 -13.361 1.00 86.19 119 ALA A C 1
ATOM 989 O O . ALA A 1 119 ? 7.227 -14.576 -12.237 1.00 86.19 119 ALA A O 1
ATOM 990 N N . GLU A 1 120 ? 5.768 -15.523 -13.650 1.00 77.88 120 GLU A N 1
ATOM 991 C CA . GLU A 1 120 ? 5.276 -16.496 -12.654 1.00 77.88 120 GLU A CA 1
ATOM 992 C C . GLU A 1 120 ? 6.355 -17.509 -12.247 1.00 77.88 120 GLU A C 1
ATOM 994 O O . GLU A 1 120 ? 6.393 -17.926 -11.095 1.00 77.88 120 GLU A O 1
ATOM 999 N N . ASP A 1 121 ? 7.245 -17.848 -13.185 1.00 67.19 121 ASP A N 1
ATOM 1000 C CA . ASP A 1 121 ? 8.322 -18.828 -13.009 1.00 67.19 121 ASP A CA 1
ATOM 1001 C C . ASP A 1 121 ? 9.692 -18.175 -12.734 1.00 67.19 121 ASP A C 1
ATOM 1003 O O . ASP A 1 121 ? 10.713 -18.859 -12.801 1.00 67.19 121 ASP A O 1
ATOM 1007 N N . SER A 1 122 ? 9.762 -16.856 -12.485 1.00 63.09 122 SER A N 1
ATOM 1008 C CA . SER A 1 122 ? 11.027 -16.260 -12.035 1.00 63.09 122 SER A CA 1
ATOM 1009 C C . SER A 1 122 ? 11.270 -16.723 -10.603 1.00 63.09 122 SER A C 1
ATOM 1011 O O . SER A 1 122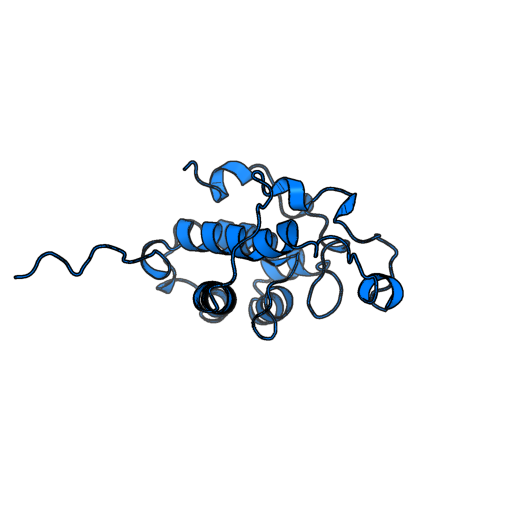 ? 10.533 -16.309 -9.701 1.00 63.09 122 SER A O 1
ATOM 1013 N N . ASP A 1 123 ? 12.273 -17.574 -10.397 1.00 59.28 123 ASP A N 1
ATOM 1014 C CA . ASP A 1 123 ? 12.715 -17.933 -9.053 1.00 59.28 123 ASP A CA 1
ATOM 1015 C C . ASP A 1 123 ? 13.006 -16.640 -8.268 1.00 59.28 123 ASP A C 1
ATOM 1017 O O . ASP A 1 123 ? 13.524 -15.665 -8.814 1.00 59.28 123 ASP A O 1
ATOM 1021 N N . GLU A 1 124 ? 12.655 -16.598 -6.980 1.00 55.25 124 GLU A N 1
ATOM 1022 C CA . GLU A 1 124 ? 12.860 -15.411 -6.127 1.00 55.25 124 GLU A CA 1
ATOM 1023 C C . GLU A 1 124 ? 14.343 -14.985 -6.056 1.00 55.25 124 GLU A C 1
ATOM 1025 O O . GLU A 1 124 ? 14.646 -13.830 -5.752 1.00 55.25 124 GLU A O 1
ATOM 1030 N N . GLU A 1 125 ? 15.243 -15.910 -6.408 1.00 54.06 125 GLU A N 1
ATOM 1031 C CA . GLU A 1 125 ? 16.694 -15.760 -6.534 1.00 54.06 125 GLU A CA 1
ATOM 1032 C C . GLU A 1 125 ? 17.172 -15.402 -7.952 1.00 54.06 125 GLU A C 1
ATOM 1034 O O . GLU A 1 125 ? 18.380 -15.436 -8.195 1.00 54.06 125 GLU A O 1
ATOM 1039 N N . ASP A 1 126 ? 16.295 -15.070 -8.910 1.00 62.84 126 ASP A N 1
ATOM 1040 C CA . ASP A 1 126 ? 16.738 -14.578 -10.221 1.00 62.84 126 ASP A CA 1
ATOM 1041 C C . ASP A 1 126 ? 17.276 -13.144 -10.085 1.00 62.84 126 ASP A C 1
ATOM 1043 O O . ASP A 1 126 ? 16.663 -12.146 -10.474 1.00 62.84 126 ASP A O 1
ATOM 1047 N N . GLU A 1 127 ? 18.461 -13.054 -9.473 1.00 61.56 127 GLU A N 1
ATOM 1048 C CA . GLU A 1 127 ? 19.247 -11.845 -9.242 1.00 61.56 127 GLU A CA 1
ATOM 1049 C C . GLU A 1 127 ? 19.424 -11.052 -10.543 1.00 61.56 127 GLU A C 1
ATOM 1051 O O . GLU A 1 127 ? 19.589 -9.837 -10.502 1.00 61.56 127 GLU A O 1
ATOM 1056 N N . SER A 1 128 ? 19.346 -11.708 -11.705 1.00 65.88 128 SER A N 1
ATOM 1057 C CA . SER A 1 128 ? 19.498 -11.079 -13.016 1.00 65.88 128 SER A CA 1
ATOM 1058 C C . SER A 1 128 ? 18.428 -10.020 -13.290 1.00 65.88 128 SER A C 1
ATOM 1060 O O . SER A 1 128 ? 18.762 -8.954 -13.806 1.00 65.88 128 SER A O 1
ATOM 1062 N N . GLU A 1 129 ? 17.161 -10.286 -12.950 1.00 68.25 129 GLU A N 1
ATOM 1063 C CA . GLU A 1 129 ? 16.073 -9.311 -13.131 1.00 68.25 129 GLU A CA 1
ATOM 1064 C C . GLU A 1 129 ? 16.115 -8.210 -12.060 1.00 68.25 129 GLU A C 1
ATOM 1066 O O . GLU A 1 129 ? 15.822 -7.053 -12.361 1.00 68.25 129 GLU A O 1
ATOM 1071 N N . TRP A 1 130 ? 16.563 -8.529 -10.840 1.00 73.12 130 TRP A N 1
ATOM 1072 C CA . TRP A 1 130 ? 16.782 -7.543 -9.771 1.00 73.12 130 TRP A CA 1
ATOM 1073 C C . TRP A 1 130 ? 17.944 -6.583 -10.057 1.00 73.12 130 TRP A C 1
ATOM 1075 O O . TRP A 1 130 ? 17.911 -5.424 -9.649 1.00 73.12 130 TRP A O 1
ATOM 1085 N N . LEU A 1 131 ? 18.982 -7.062 -10.745 1.00 69.56 131 LEU A N 1
ATOM 1086 C CA . LEU A 1 131 ? 20.162 -6.286 -11.135 1.00 69.56 131 LEU A CA 1
ATOM 1087 C C . LEU A 1 131 ? 19.997 -5.586 -12.492 1.00 69.56 131 LEU A C 1
ATOM 1089 O O . LEU A 1 131 ? 20.927 -4.915 -12.949 1.00 69.56 131 LEU A O 1
ATOM 1093 N N . ALA A 1 132 ? 18.847 -5.745 -13.150 1.00 69.62 132 ALA A N 1
ATOM 1094 C CA . ALA A 1 132 ? 18.564 -5.064 -14.401 1.00 69.62 132 ALA A CA 1
ATOM 1095 C C . ALA A 1 132 ? 18.447 -3.547 -14.179 1.00 69.62 132 ALA A C 1
ATOM 1097 O O . ALA A 1 132 ? 17.841 -3.087 -13.214 1.00 69.62 132 ALA A O 1
ATOM 1098 N N . GLU A 1 133 ? 18.992 -2.760 -15.112 1.00 64.06 133 GLU A N 1
ATOM 1099 C CA . GLU A 1 133 ? 18.898 -1.291 -15.068 1.00 64.06 133 GLU A CA 1
ATOM 1100 C C . GLU A 1 133 ? 17.437 -0.799 -15.109 1.00 64.06 133 GLU A C 1
ATOM 1102 O O . GLU A 1 133 ? 17.117 0.239 -14.534 1.00 64.06 133 GLU A O 1
ATOM 1107 N N . GLU A 1 134 ? 16.549 -1.570 -15.745 1.00 69.62 134 GLU A N 1
ATOM 1108 C CA . GLU A 1 134 ? 15.110 -1.314 -15.848 1.00 69.62 134 GLU A CA 1
ATOM 1109 C C . GLU A 1 134 ? 14.323 -2.445 -15.172 1.00 69.62 134 GLU A C 1
ATOM 1111 O O . GLU A 1 134 ? 13.691 -3.285 -15.817 1.00 69.62 134 GLU A O 1
ATOM 1116 N N . MET A 1 135 ? 14.397 -2.494 -13.843 1.00 83.44 135 MET A N 1
ATOM 1117 C CA . MET A 1 135 ? 13.639 -3.454 -13.043 1.00 83.44 135 MET A CA 1
ATOM 1118 C C . MET A 1 135 ? 12.126 -3.238 -13.214 1.00 83.44 135 MET A C 1
ATOM 1120 O O . MET A 1 135 ? 11.609 -2.129 -13.036 1.00 83.44 135 MET A O 1
ATOM 1124 N N . ARG A 1 136 ? 11.396 -4.310 -13.548 1.00 88.62 136 ARG A N 1
ATOM 1125 C CA . ARG A 1 136 ? 9.960 -4.246 -13.868 1.00 88.62 136 ARG A CA 1
ATOM 1126 C C . ARG A 1 136 ? 9.147 -3.679 -12.713 1.00 88.62 136 ARG A C 1
ATOM 1128 O O . ARG A 1 136 ? 9.265 -4.139 -11.580 1.00 88.62 136 ARG A O 1
ATOM 1135 N N . GLY A 1 137 ? 8.312 -2.685 -13.015 1.00 91.50 137 GLY A N 1
ATOM 1136 C CA . GLY A 1 137 ? 7.487 -1.989 -12.027 1.00 91.50 137 GLY A CA 1
ATOM 1137 C C . GLY A 1 137 ? 8.280 -1.123 -11.043 1.00 91.50 137 GLY A C 1
ATOM 1138 O O . GLY A 1 137 ? 7.742 -0.741 -10.011 1.00 91.50 137 GLY A O 1
ATOM 1139 N N . TYR A 1 138 ? 9.542 -0.806 -11.322 1.00 93.19 138 TYR A N 1
ATOM 1140 C CA . TYR A 1 138 ? 10.331 0.149 -10.533 1.00 93.19 138 TYR A CA 1
ATOM 1141 C C . TYR A 1 138 ? 10.884 1.290 -11.383 1.00 93.19 138 TYR A C 1
ATOM 1143 O O . TYR A 1 138 ? 11.786 2.012 -10.958 1.00 93.19 138 TYR A O 1
ATOM 1151 N N . ASP A 1 139 ? 10.303 1.504 -12.565 1.00 93.38 139 ASP A N 1
ATOM 1152 C CA . ASP A 1 139 ? 10.459 2.783 -13.235 1.00 93.38 139 ASP A CA 1
ATOM 1153 C C . ASP A 1 139 ? 9.953 3.916 -12.311 1.00 93.38 139 ASP A C 1
ATOM 1155 O O . ASP A 1 139 ? 9.074 3.689 -11.466 1.00 93.38 139 ASP A O 1
ATOM 1159 N N . PRO A 1 140 ? 10.487 5.143 -12.444 1.00 94.31 140 PRO A N 1
ATOM 1160 C CA . PRO A 1 140 ? 10.160 6.230 -11.527 1.00 94.31 140 PRO A CA 1
ATOM 1161 C C . PRO A 1 140 ? 8.658 6.514 -11.389 1.00 94.31 140 PRO A C 1
ATOM 1163 O O . PRO A 1 140 ? 8.210 6.867 -10.298 1.00 94.31 140 PRO A O 1
ATOM 1166 N N . ALA A 1 141 ? 7.877 6.350 -12.463 1.00 95.25 141 ALA A N 1
ATOM 1167 C CA . ALA A 1 141 ? 6.444 6.622 -12.462 1.00 95.25 141 ALA A CA 1
ATOM 1168 C C . ALA A 1 141 ? 5.679 5.565 -11.653 1.00 95.25 141 ALA A C 1
ATOM 1170 O O . ALA A 1 141 ? 4.891 5.918 -10.771 1.00 95.25 141 ALA A O 1
ATOM 1171 N N . SER A 1 142 ? 5.945 4.279 -11.901 1.00 96.06 142 SER A N 1
ATOM 1172 C CA . SER A 1 142 ? 5.334 3.177 -11.144 1.00 96.06 142 SER A CA 1
ATOM 1173 C C . SER A 1 142 ? 5.735 3.212 -9.673 1.00 96.06 142 SER A C 1
ATOM 1175 O O . SER A 1 142 ? 4.880 3.093 -8.796 1.00 96.06 142 SER A O 1
ATOM 1177 N N . PHE A 1 143 ? 7.018 3.452 -9.386 1.00 95.81 143 PHE A N 1
ATOM 1178 C CA . PHE A 1 143 ? 7.509 3.514 -8.012 1.00 95.81 143 PHE A CA 1
ATOM 1179 C C . PHE A 1 143 ? 6.857 4.656 -7.224 1.00 95.81 143 PHE A C 1
ATOM 1181 O O . PHE A 1 143 ? 6.361 4.441 -6.119 1.00 95.81 143 PHE A O 1
ATOM 1188 N N . ALA A 1 14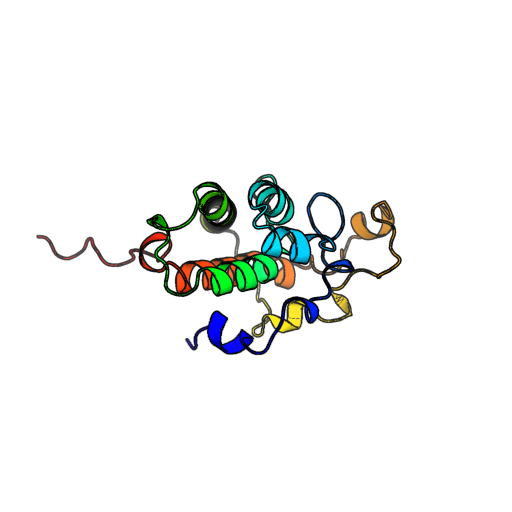4 ? 6.764 5.853 -7.812 1.00 95.88 144 ALA A N 1
ATOM 1189 C CA . ALA A 1 144 ? 6.057 6.975 -7.199 1.00 95.88 144 ALA A CA 1
ATOM 1190 C C . ALA A 1 144 ? 4.569 6.666 -6.956 1.00 95.88 144 ALA A C 1
ATOM 1192 O O . ALA A 1 144 ? 4.014 7.042 -5.918 1.00 95.88 144 ALA A O 1
ATOM 1193 N N . ALA A 1 145 ? 3.924 5.940 -7.873 1.00 97.44 145 ALA A N 1
ATOM 1194 C CA . ALA A 1 145 ? 2.520 5.568 -7.749 1.00 97.44 145 ALA A CA 1
ATOM 1195 C C . ALA A 1 145 ? 2.235 4.709 -6.503 1.00 97.44 145 ALA A C 1
ATOM 1197 O O . ALA A 1 145 ? 1.165 4.856 -5.908 1.00 97.44 145 ALA A O 1
ATOM 1198 N N . TYR A 1 146 ? 3.177 3.869 -6.051 1.00 98.19 146 TYR A N 1
ATOM 1199 C CA . TYR A 1 146 ? 3.013 3.078 -4.821 1.00 98.19 146 TYR A CA 1
ATOM 1200 C C . TYR A 1 146 ? 2.793 3.966 -3.601 1.00 98.19 146 TYR A C 1
ATOM 1202 O O . TYR A 1 146 ? 1.894 3.699 -2.801 1.00 98.19 146 TYR A O 1
ATOM 1210 N N . TYR A 1 147 ? 3.546 5.059 -3.496 1.00 97.62 147 TYR A N 1
ATOM 1211 C CA . TYR A 1 147 ? 3.404 6.043 -2.427 1.00 97.62 147 TYR A CA 1
ATOM 1212 C C . TYR A 1 147 ? 2.131 6.866 -2.591 1.00 97.62 147 TYR A C 1
ATOM 1214 O O . TYR A 1 147 ? 1.362 7.010 -1.640 1.00 97.62 147 TYR A O 1
ATOM 1222 N N . VAL A 1 148 ? 1.862 7.360 -3.803 1.00 97.00 148 VAL A N 1
ATOM 1223 C CA . VAL A 1 148 ? 0.699 8.216 -4.066 1.00 97.00 148 VAL A CA 1
ATOM 1224 C C . VAL A 1 148 ? -0.612 7.483 -3.789 1.00 97.00 148 VAL A C 1
ATOM 1226 O O . VAL A 1 148 ? -1.457 8.009 -3.062 1.00 97.00 148 VAL A O 1
ATOM 1229 N N . TYR A 1 149 ? -0.795 6.272 -4.320 1.00 98.06 149 TYR A N 1
ATOM 1230 C CA . TYR A 1 149 ? -2.035 5.528 -4.112 1.00 98.06 149 TYR A CA 1
ATOM 1231 C C . TYR A 1 149 ? -2.175 5.025 -2.679 1.00 98.06 149 TYR A C 1
ATOM 1233 O O . TYR A 1 149 ? -3.273 5.099 -2.130 1.00 98.06 149 TYR A O 1
ATOM 1241 N N . SER A 1 150 ? -1.084 4.605 -2.031 1.00 98.38 150 SER A N 1
ATOM 1242 C CA . SER A 1 150 ? -1.113 4.252 -0.605 1.00 98.38 150 SER A CA 1
ATOM 1243 C C . SER A 1 150 ? -1.534 5.444 0.261 1.00 98.38 150 SER A C 1
ATOM 1245 O O . SER A 1 150 ? -2.400 5.298 1.124 1.00 98.38 150 SER A O 1
ATOM 1247 N N . ARG A 1 151 ? -1.009 6.645 -0.023 1.00 97.06 151 ARG A N 1
ATOM 1248 C CA . ARG A 1 151 ? -1.413 7.894 0.641 1.00 97.06 151 ARG A CA 1
ATOM 1249 C C . ARG A 1 151 ? -2.894 8.183 0.435 1.00 97.06 151 ARG A C 1
ATOM 1251 O O . ARG A 1 151 ? -3.606 8.402 1.408 1.00 97.06 151 ARG A O 1
ATOM 1258 N N . MET A 1 152 ? -3.371 8.137 -0.811 1.00 96.31 152 MET A N 1
ATOM 1259 C CA . MET A 1 152 ? -4.780 8.387 -1.137 1.00 96.31 152 MET A CA 1
ATOM 1260 C C . MET A 1 152 ? -5.719 7.419 -0.410 1.00 96.31 152 MET A C 1
ATOM 1262 O O . MET A 1 152 ? -6.750 7.844 0.104 1.00 96.31 152 MET A O 1
ATOM 1266 N N . LEU A 1 153 ? -5.360 6.135 -0.339 1.00 97.62 153 LEU A N 1
ATOM 1267 C CA . LEU A 1 153 ? -6.134 5.119 0.375 1.00 97.62 153 LEU A CA 1
ATOM 1268 C C . LEU A 1 153 ? -6.205 5.407 1.883 1.00 97.62 153 LEU A C 1
ATOM 1270 O O . LEU A 1 153 ? -7.291 5.362 2.463 1.00 97.62 153 LEU A O 1
ATOM 1274 N N . LEU A 1 154 ? -5.072 5.738 2.512 1.00 96.94 154 LEU A N 1
ATOM 1275 C CA . LEU A 1 154 ? -5.008 6.057 3.942 1.00 96.94 154 LEU A CA 1
ATOM 1276 C C . LEU A 1 154 ? -5.751 7.354 4.288 1.00 96.94 154 LEU A C 1
ATOM 1278 O O . LEU A 1 154 ? -6.500 7.384 5.262 1.00 96.94 154 LEU A O 1
ATOM 1282 N N . GLU A 1 155 ? -5.590 8.407 3.483 1.00 95.00 155 GLU A N 1
ATOM 1283 C CA . GLU A 1 155 ? -6.299 9.682 3.657 1.00 95.00 155 GLU A CA 1
ATOM 1284 C C . GLU A 1 155 ? -7.811 9.530 3.480 1.00 95.00 155 GLU A C 1
ATOM 1286 O O . GLU A 1 155 ? -8.587 10.185 4.175 1.00 95.00 155 GLU A O 1
ATOM 1291 N N . GLU A 1 156 ? -8.247 8.673 2.557 1.00 94.00 156 GLU A N 1
ATOM 1292 C CA . GLU A 1 156 ? -9.665 8.411 2.339 1.00 94.00 156 GLU A CA 1
ATOM 1293 C C . GLU A 1 156 ? -10.287 7.613 3.491 1.00 94.00 156 GLU A C 1
ATOM 1295 O O . GLU A 1 156 ? -11.414 7.903 3.898 1.00 94.00 156 GLU A O 1
ATOM 1300 N N . ALA A 1 157 ? -9.566 6.629 4.030 1.00 94.38 157 ALA A N 1
ATOM 1301 C CA . ALA A 1 157 ? -10.057 5.798 5.124 1.00 94.38 157 ALA A CA 1
ATOM 1302 C C . ALA A 1 157 ? -10.009 6.504 6.490 1.00 94.38 157 ALA A C 1
ATOM 1304 O O . ALA A 1 157 ? -10.930 6.344 7.292 1.00 94.38 157 ALA A O 1
ATOM 1305 N N . PHE A 1 158 ? -8.961 7.289 6.752 1.00 93.62 158 PHE A N 1
ATOM 1306 C CA . PHE A 1 158 ? -8.695 7.913 8.053 1.00 93.62 158 PHE A CA 1
ATOM 1307 C C . PHE A 1 158 ? -8.325 9.394 7.894 1.00 93.62 158 PHE A C 1
ATOM 1309 O O . PHE A 1 158 ? -7.258 9.853 8.310 1.00 93.62 158 PHE A O 1
ATOM 1316 N N . SER A 1 159 ? -9.227 10.166 7.282 1.00 83.94 159 SER A N 1
ATOM 1317 C CA . SER A 1 159 ? -8.996 11.580 6.955 1.00 83.94 159 SER A CA 1
ATOM 1318 C C . SER A 1 159 ? -8.613 12.451 8.152 1.00 83.94 159 SER A C 1
ATOM 1320 O O . SER A 1 159 ? -7.861 13.406 7.993 1.00 83.94 159 SER A O 1
ATOM 1322 N N . ASP A 1 160 ? -9.122 12.141 9.345 1.00 82.19 160 ASP A N 1
ATOM 1323 C CA . ASP A 1 160 ? -8.843 12.917 10.559 1.00 82.19 160 ASP A CA 1
ATOM 1324 C C . ASP A 1 160 ? -7.456 12.613 11.156 1.00 82.19 160 ASP A C 1
ATOM 1326 O O . ASP A 1 160 ? -6.907 13.443 11.882 1.00 82.19 160 ASP A O 1
ATOM 1330 N N . ASP A 1 161 ? -6.887 11.446 10.840 1.00 87.56 161 ASP A N 1
ATOM 1331 C CA . ASP A 1 161 ? -5.620 10.951 11.386 1.00 87.56 161 ASP A CA 1
ATOM 1332 C C . ASP A 1 161 ? -4.433 11.245 10.456 1.00 87.56 161 ASP A C 1
ATOM 1334 O O . ASP A 1 161 ? -3.348 11.603 10.920 1.00 87.56 161 ASP A O 1
ATOM 1338 N N . TYR A 1 162 ? -4.651 11.122 9.144 1.00 79.56 162 TYR A N 1
ATOM 1339 C CA . TYR A 1 162 ? -3.614 11.272 8.117 1.00 79.56 162 TYR A CA 1
ATOM 1340 C C . TYR A 1 162 ? -3.838 12.465 7.184 1.00 79.56 162 TYR A C 1
ATOM 1342 O O . TYR A 1 162 ? -2.932 12.863 6.456 1.00 79.56 162 TYR A O 1
ATOM 1350 N N . GLY A 1 163 ? -5.016 13.089 7.211 1.00 59.34 163 GLY A N 1
ATOM 1351 C CA . GLY A 1 163 ? -5.285 14.253 6.379 1.00 59.34 163 GLY A CA 1
ATOM 1352 C C . GLY A 1 163 ? -4.355 15.420 6.702 1.00 59.34 163 GLY A C 1
ATOM 1353 O O . GLY A 1 163 ? -4.035 15.717 7.858 1.00 59.34 163 GLY A O 1
ATOM 1354 N N . THR A 1 164 ? -3.962 16.150 5.659 1.00 49.28 164 THR A N 1
ATOM 1355 C CA . THR A 1 164 ? -3.329 17.458 5.801 1.00 49.28 164 THR A CA 1
ATOM 1356 C C . THR A 1 164 ? -4.265 18.357 6.605 1.00 49.28 164 THR A C 1
ATOM 1358 O O . THR A 1 164 ? -5.263 18.875 6.103 1.00 49.28 164 THR A O 1
ATOM 1361 N N . ASN A 1 165 ? -3.908 18.621 7.860 1.00 39.28 165 ASN A N 1
ATOM 1362 C CA . ASN A 1 165 ? -4.488 19.685 8.675 1.00 39.28 165 ASN A CA 1
ATOM 1363 C C . ASN A 1 165 ? -4.022 21.064 8.150 1.00 39.28 165 ASN A C 1
ATOM 1365 O O . ASN A 1 165 ? -3.592 21.940 8.895 1.00 39.28 165 ASN A O 1
ATOM 1369 N N . ALA A 1 166 ? -4.095 21.280 6.835 1.00 41.38 166 ALA A N 1
ATOM 1370 C CA . ALA A 1 166 ? -3.874 22.557 6.182 1.00 41.38 166 ALA A CA 1
ATOM 1371 C C . ALA A 1 166 ? -5.172 23.377 6.262 1.00 41.38 166 ALA A C 1
ATOM 1373 O O . ALA A 1 166 ? -5.853 23.562 5.255 1.00 41.38 166 ALA A O 1
ATOM 1374 N N . LYS A 1 167 ? -5.532 23.791 7.493 1.00 39.16 167 LYS A N 1
ATOM 1375 C CA . LYS A 1 167 ? -6.391 24.938 7.897 1.00 39.16 167 LYS A CA 1
ATOM 1376 C C . LYS A 1 167 ? -7.065 24.702 9.261 1.00 39.16 167 LYS A C 1
ATOM 1378 O O . LYS A 1 167 ? -8.285 24.765 9.393 1.00 39.16 167 LYS A O 1
ATOM 1383 N N . ARG A 1 168 ? -6.278 24.523 10.323 1.00 42.03 168 ARG A N 1
ATOM 1384 C CA . ARG A 1 168 ? -6.714 24.836 11.700 1.00 42.03 168 ARG A CA 1
ATOM 1385 C C . ARG A 1 168 ? -5.600 25.534 12.491 1.00 42.03 168 ARG A C 1
ATOM 1387 O O . ARG A 1 168 ? -5.272 25.137 13.597 1.00 42.03 168 ARG A O 1
ATOM 1394 N N . SER A 1 169 ? -5.026 26.607 11.938 1.00 41.41 169 SER A N 1
ATOM 1395 C CA . SER A 1 169 ? -4.286 27.593 12.752 1.00 41.41 169 SER A CA 1
ATOM 1396 C C . SER A 1 169 ? -4.298 29.028 12.200 1.00 41.41 169 SER A C 1
ATOM 1398 O O . SER A 1 169 ? -3.415 29.812 12.521 1.00 41.41 169 SER A O 1
ATOM 1400 N N . GLU A 1 170 ? -5.305 29.408 11.411 1.00 44.78 170 GLU A N 1
ATOM 1401 C CA . GLU A 1 170 ? -5.542 30.817 11.053 1.00 44.78 170 GLU A CA 1
ATOM 1402 C C . GLU A 1 170 ? -7.009 31.182 11.306 1.00 44.78 170 GLU A C 1
ATOM 1404 O O . GLU A 1 170 ? -7.783 31.469 10.394 1.00 44.78 170 GLU A O 1
ATOM 1409 N N . ARG A 1 171 ? -7.430 31.091 12.573 1.00 42.91 171 ARG A N 1
ATOM 1410 C CA . ARG A 1 171 ? -8.580 31.849 13.091 1.00 42.91 171 ARG A CA 1
ATOM 1411 C C . ARG A 1 171 ? -8.587 31.891 14.620 1.00 42.91 171 ARG A C 1
ATOM 1413 O O . ARG A 1 171 ? -9.458 31.327 15.273 1.00 42.91 171 ARG A O 1
ATOM 1420 N N . SER A 1 172 ? -7.575 32.559 15.149 1.00 43.31 172 SER A N 1
ATOM 1421 C CA . SER A 1 172 ? -7.430 33.069 16.518 1.00 43.31 172 SER A CA 1
ATOM 1422 C C . SER A 1 172 ? -6.027 33.679 16.518 1.00 43.31 172 SER A C 1
ATOM 1424 O O . SER A 1 172 ? -5.075 32.924 16.374 1.00 43.31 172 SER A O 1
ATOM 1426 N N . GLU A 1 173 ? -5.798 34.985 16.496 1.00 39.19 173 GLU A N 1
ATOM 1427 C CA . GLU A 1 173 ? -6.547 36.165 16.946 1.00 39.19 173 GLU A CA 1
ATOM 1428 C C . GLU A 1 173 ? -6.368 37.335 15.966 1.00 39.19 173 GLU A C 1
ATOM 1430 O O . GLU A 1 173 ? -5.355 37.342 15.229 1.00 39.19 173 GLU A O 1
#